Protein AF-A0A090S6L2-F1 (afdb_monomer_lite)

Sequence (67 aa):
MLSAKGSQSSNQVSSEFSASVTPNRQYQSEAWFKPEDEFPNGMRQQLSWLGNPDGQGRYSFNYQGRF

Secondary structure (DSSP, 8-state):
-EEEEEEEE-SSEEEEEEEEE-TT-EEEEEEEEEE-TT--HHHHTGGGGG----TTSPEEEEEEEE-

Radius of gyration: 14.24 Å; chains: 1; bounding box: 36×22×34 Å

InterPro domains:
  IPR022792 Type II secretion system protein GspN [PF01203] (3-62)

pLDDT: mean 93.74, std 4.93, range [78.12, 98.31]

Foldseek 3Di:
DDKDKDWDDDQAKTKIKIKDADPQQKIKIKMKMAGHDVHDPVVVVVCVVLPAADPVRIRMDIDIDGD

Organism: NCBI:txid990268

Structure (mmCIF, N/CA/C/O backbone):
data_AF-A0A090S6L2-F1
#
_entry.id   AF-A0A090S6L2-F1
#
loop_
_atom_site.group_PDB
_atom_site.id
_atom_site.type_symbol
_atom_site.label_atom_id
_atom_site.label_alt_id
_atom_site.label_comp_id
_atom_site.label_asym_id
_atom_site.label_entity_id
_atom_site.label_seq_id
_atom_site.pdbx_PDB_ins_code
_atom_site.Cartn_x
_atom_site.Cartn_y
_atom_site.Cartn_z
_atom_site.occupancy
_atom_site.B_iso_or_equiv
_atom_site.auth_seq_id
_atom_site.auth_comp_id
_atom_site.auth_asym_id
_atom_site.auth_atom_id
_atom_site.pdbx_PDB_model_num
ATOM 1 N N . MET A 1 1 ? 19.597 -4.700 -12.525 1.00 86.69 1 MET A N 1
ATOM 2 C CA . MET A 1 1 ? 18.227 -4.834 -11.994 1.00 86.69 1 MET A CA 1
ATOM 3 C C . MET A 1 1 ? 18.166 -3.977 -10.754 1.00 86.69 1 MET A C 1
ATOM 5 O O . MET A 1 1 ? 19.060 -4.104 -9.927 1.00 86.69 1 MET A O 1
ATOM 9 N N . LEU A 1 2 ? 17.200 -3.073 -10.676 1.00 96.56 2 LEU A N 1
ATOM 10 C CA . LEU A 1 2 ? 16.969 -2.240 -9.502 1.00 96.56 2 LEU A CA 1
ATOM 11 C C . LEU A 1 2 ? 15.672 -2.706 -8.851 1.00 96.56 2 LEU A C 1
ATOM 13 O O . LEU A 1 2 ? 14.706 -2.966 -9.563 1.00 96.56 2 LEU A O 1
ATOM 17 N N . SER A 1 3 ? 15.665 -2.796 -7.526 1.00 97.38 3 SER A N 1
ATOM 18 C CA . SER A 1 3 ? 14.495 -3.216 -6.762 1.00 97.38 3 SER A CA 1
ATOM 19 C C . SER A 1 3 ? 14.286 -2.304 -5.561 1.00 97.38 3 SER A C 1
ATOM 21 O O . SER A 1 3 ? 15.251 -1.822 -4.970 1.00 97.38 3 SER A O 1
ATOM 23 N N . ALA A 1 4 ? 13.027 -2.105 -5.191 1.00 97.94 4 ALA A N 1
ATOM 24 C CA . ALA A 1 4 ? 12.610 -1.364 -4.012 1.00 97.94 4 ALA A CA 1
ATOM 25 C C . ALA A 1 4 ? 11.496 -2.125 -3.292 1.00 97.94 4 ALA A C 1
ATOM 27 O O . ALA A 1 4 ? 10.693 -2.818 -3.919 1.00 97.94 4 ALA A O 1
ATOM 28 N N . LYS A 1 5 ? 11.463 -1.996 -1.968 1.00 98.19 5 LYS A N 1
ATOM 29 C CA . LYS A 1 5 ? 10.401 -2.517 -1.112 1.00 98.19 5 LYS A CA 1
ATOM 30 C C . LYS A 1 5 ? 10.116 -1.509 -0.015 1.00 98.19 5 LYS A C 1
ATOM 32 O O . LYS A 1 5 ? 11.015 -0.772 0.389 1.00 98.19 5 LYS A O 1
ATOM 37 N N . GLY A 1 6 ? 8.902 -1.535 0.498 1.00 97.88 6 GLY A N 1
ATOM 38 C CA . GLY A 1 6 ? 8.557 -0.799 1.698 1.00 97.88 6 GLY A CA 1
ATOM 39 C C . GLY A 1 6 ? 7.257 -1.297 2.288 1.00 97.88 6 GLY A C 1
ATOM 40 O O . GLY A 1 6 ? 6.474 -1.982 1.630 1.00 97.88 6 GLY A O 1
ATOM 41 N N . SER A 1 7 ? 7.064 -0.955 3.549 1.00 97.81 7 SER A N 1
ATOM 42 C CA . SER A 1 7 ? 5.879 -1.295 4.312 1.00 97.81 7 SER A CA 1
ATOM 43 C C . SER A 1 7 ? 5.390 -0.073 5.071 1.00 97.81 7 SER A C 1
ATOM 45 O O . SER A 1 7 ? 6.155 0.841 5.390 1.00 97.81 7 SER A O 1
ATOM 47 N N . GLN A 1 8 ? 4.096 -0.063 5.349 1.00 96.31 8 GLN A N 1
ATOM 48 C CA . GLN A 1 8 ? 3.443 0.913 6.199 1.00 96.31 8 GLN A CA 1
ATOM 49 C C . GLN A 1 8 ? 2.565 0.163 7.189 1.00 96.31 8 GLN A C 1
ATOM 51 O O . GLN A 1 8 ? 1.896 -0.802 6.832 1.00 96.31 8 GLN A O 1
ATOM 56 N N . SER A 1 9 ? 2.555 0.632 8.430 1.00 97.31 9 SER A N 1
ATOM 57 C CA . SER A 1 9 ? 1.686 0.108 9.474 1.00 97.31 9 SER A CA 1
ATOM 58 C C . SER A 1 9 ? 1.209 1.272 10.325 1.00 97.31 9 SER A C 1
ATOM 60 O O . SER A 1 9 ? 2.017 2.011 10.888 1.00 97.31 9 SER A O 1
ATOM 62 N N . SER A 1 10 ? -0.102 1.442 10.415 1.00 97.38 10 SER A N 1
ATOM 63 C CA . SER A 1 10 ? -0.760 2.379 11.322 1.00 97.38 10 SER A CA 1
ATOM 64 C C . SER A 1 10 ? -2.082 1.787 11.797 1.00 97.38 10 SER A C 1
ATOM 66 O O . SER A 1 10 ? -2.551 0.794 11.249 1.00 97.38 10 SER A O 1
ATOM 68 N N . ASN A 1 11 ? -2.731 2.430 12.767 1.00 97.19 11 ASN A N 1
ATOM 69 C CA . ASN A 1 11 ? -4.067 2.023 13.217 1.00 97.19 11 ASN A CA 1
ATOM 70 C C . ASN A 1 11 ? -5.146 2.160 12.128 1.00 97.19 11 ASN A C 1
ATOM 72 O O . ASN A 1 11 ? -6.262 1.675 12.301 1.00 97.19 11 ASN A O 1
ATOM 76 N N . GLN A 1 12 ? -4.840 2.857 11.029 1.00 96.31 12 GLN A N 1
ATOM 77 C CA . GLN A 1 12 ? -5.768 3.095 9.926 1.00 96.31 12 GLN A CA 1
ATOM 78 C C . GLN A 1 12 ? -5.491 2.178 8.741 1.00 96.31 12 GLN A C 1
ATOM 80 O O . GLN A 1 12 ? -6.428 1.752 8.071 1.00 96.31 12 GLN A O 1
ATOM 85 N N . VAL A 1 13 ? -4.223 1.893 8.440 1.00 96.31 13 VAL A N 1
ATOM 86 C CA . VAL A 1 13 ? -3.874 1.103 7.262 1.00 96.31 13 VAL A C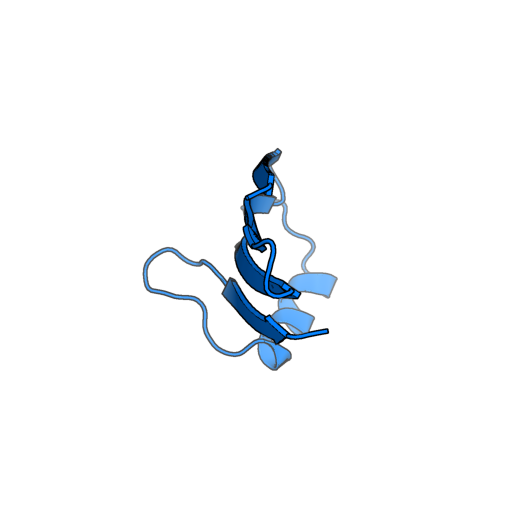A 1
ATOM 87 C C . VAL A 1 13 ? -2.562 0.353 7.456 1.00 96.31 13 VAL A C 1
ATOM 89 O O . VAL A 1 13 ? -1.574 0.911 7.941 1.00 96.31 13 VAL A O 1
ATOM 92 N N . SER A 1 14 ? -2.546 -0.886 6.980 1.00 98.06 14 SER A N 1
ATOM 93 C CA . SER A 1 14 ? -1.321 -1.645 6.736 1.00 98.06 14 SER A CA 1
ATOM 94 C C . SER A 1 14 ? -1.110 -1.797 5.240 1.00 98.06 14 SER A C 1
ATOM 96 O O . SER A 1 14 ? -2.070 -2.030 4.507 1.00 98.06 14 SER A O 1
ATOM 98 N N . SER A 1 15 ? 0.122 -1.677 4.765 1.00 97.44 15 SER A N 1
ATOM 99 C CA . SER A 1 15 ? 0.448 -1.903 3.360 1.00 97.44 15 SER A CA 1
ATOM 100 C C . SER A 1 15 ? 1.866 -2.412 3.175 1.00 97.44 15 SER A C 1
ATOM 102 O O . SER A 1 15 ? 2.754 -2.168 3.992 1.00 97.44 15 SER A O 1
ATOM 104 N N . GLU A 1 16 ? 2.087 -3.080 2.052 1.00 98.31 16 GLU A N 1
ATOM 105 C CA . GLU A 1 16 ? 3.422 -3.346 1.535 1.00 98.31 16 GLU A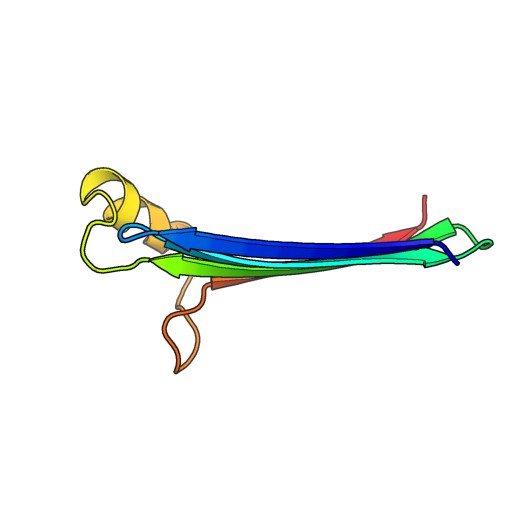 CA 1
ATOM 106 C C . GLU A 1 16 ? 3.454 -3.062 0.043 1.00 98.31 16 GLU A C 1
ATOM 108 O O . GLU A 1 16 ? 2.444 -3.172 -0.657 1.00 98.31 16 GLU A O 1
ATOM 113 N N . PHE A 1 17 ? 4.642 -2.731 -0.448 1.00 97.81 17 PHE A N 1
ATOM 114 C CA . PHE A 1 17 ? 4.919 -2.695 -1.869 1.00 97.81 17 PHE A CA 1
ATOM 115 C C . PHE A 1 17 ? 6.262 -3.342 -2.187 1.00 97.81 17 PHE A C 1
ATOM 117 O O . PHE A 1 17 ? 7.215 -3.317 -1.400 1.00 97.81 17 PHE A O 1
ATOM 124 N N . SER A 1 18 ? 6.349 -3.871 -3.397 1.00 98.06 18 SER A N 1
ATOM 125 C CA . SER A 1 18 ? 7.585 -4.245 -4.051 1.00 98.06 18 SER A CA 1
ATOM 126 C C . SER A 1 18 ? 7.581 -3.714 -5.480 1.00 98.06 18 SER A C 1
ATOM 128 O O . SER A 1 18 ? 6.545 -3.649 -6.141 1.00 98.06 18 SER A O 1
ATOM 130 N N . ALA A 1 19 ? 8.742 -3.282 -5.954 1.00 97.38 19 ALA A N 1
ATOM 131 C CA . ALA A 1 19 ? 8.928 -2.842 -7.324 1.00 97.38 19 ALA A CA 1
ATOM 132 C C . ALA A 1 19 ? 10.290 -3.299 -7.831 1.00 97.38 19 ALA A C 1
ATOM 134 O O . ALA A 1 19 ? 11.269 -3.324 -7.081 1.00 97.38 19 ALA A O 1
ATOM 135 N N . SER A 1 20 ? 10.366 -3.641 -9.110 1.00 97.56 20 SER A N 1
ATOM 136 C CA . SER A 1 20 ? 11.622 -3.959 -9.773 1.00 97.56 20 SER A CA 1
ATOM 137 C C . SER A 1 20 ? 11.641 -3.443 -11.203 1.00 97.56 20 SER A C 1
ATOM 139 O O . SER A 1 20 ? 10.603 -3.336 -11.857 1.00 97.56 20 SER A O 1
ATOM 141 N N . VAL A 1 21 ? 12.840 -3.117 -11.680 1.00 97.12 21 VAL A N 1
ATOM 142 C CA . VAL A 1 21 ? 13.107 -2.764 -13.072 1.00 97.12 21 VAL A CA 1
ATOM 143 C C . VAL A 1 21 ? 14.381 -3.445 -13.562 1.00 97.12 21 VAL A C 1
ATOM 145 O O . VAL A 1 21 ? 15.425 -3.484 -12.896 1.00 97.12 21 VAL A O 1
ATOM 148 N N . THR A 1 22 ? 14.305 -4.005 -14.757 1.00 97.19 22 THR A N 1
ATOM 149 C CA . THR A 1 22 ? 15.394 -4.721 -15.422 1.00 97.19 22 THR A CA 1
ATOM 150 C C . THR A 1 22 ? 16.079 -3.840 -16.479 1.00 97.19 22 THR A C 1
ATOM 152 O O . THR A 1 22 ? 15.495 -2.870 -16.965 1.00 97.19 22 THR A O 1
ATOM 155 N N . PRO A 1 23 ? 17.318 -4.164 -16.905 1.00 96.56 23 PRO A N 1
ATOM 156 C CA . PRO A 1 23 ? 18.008 -3.404 -17.956 1.00 96.56 23 PRO A CA 1
ATOM 157 C C . PRO A 1 23 ? 17.282 -3.379 -19.311 1.00 96.56 23 PRO A C 1
ATOM 159 O O . PRO A 1 23 ? 17.414 -2.416 -20.059 1.00 96.56 23 PRO A O 1
ATOM 162 N N . ASN A 1 24 ? 16.477 -4.402 -19.626 1.00 95.88 24 ASN A N 1
ATOM 163 C CA . ASN A 1 24 ? 15.625 -4.431 -20.824 1.00 95.88 24 ASN A CA 1
ATOM 164 C C . ASN A 1 24 ? 14.319 -3.613 -20.664 1.00 95.88 24 ASN A C 1
ATOM 166 O O . ASN A 1 24 ? 13.423 -3.731 -21.506 1.00 95.88 24 ASN A O 1
ATOM 170 N N . ARG A 1 25 ? 14.244 -2.768 -19.623 1.00 95.12 25 ARG A N 1
ATOM 171 C CA . ARG A 1 25 ? 13.148 -1.840 -19.296 1.00 95.12 25 ARG A CA 1
ATOM 172 C C . ARG A 1 25 ? 11.825 -2.506 -18.933 1.00 95.12 25 ARG A C 1
ATOM 174 O O . ARG A 1 25 ? 10.779 -1.871 -19.020 1.00 95.12 25 ARG A O 1
ATOM 181 N N . GLN A 1 26 ? 11.851 -3.775 -18.537 1.00 97.44 26 GLN A N 1
ATOM 182 C CA . GLN A 1 26 ? 10.672 -4.396 -17.945 1.00 97.44 26 GLN A CA 1
ATOM 183 C C . GLN A 1 26 ? 10.553 -3.919 -16.503 1.00 97.44 26 GLN A C 1
ATOM 185 O O . GLN A 1 26 ? 11.556 -3.822 -15.794 1.00 97.44 26 GLN A O 1
ATOM 190 N N . TYR A 1 27 ? 9.335 -3.609 -16.083 1.00 96.25 27 TYR A N 1
ATOM 191 C CA . TYR A 1 27 ? 9.042 -3.261 -14.705 1.00 96.25 27 TYR A CA 1
ATOM 192 C C . TYR A 1 27 ? 7.913 -4.129 -14.170 1.00 96.2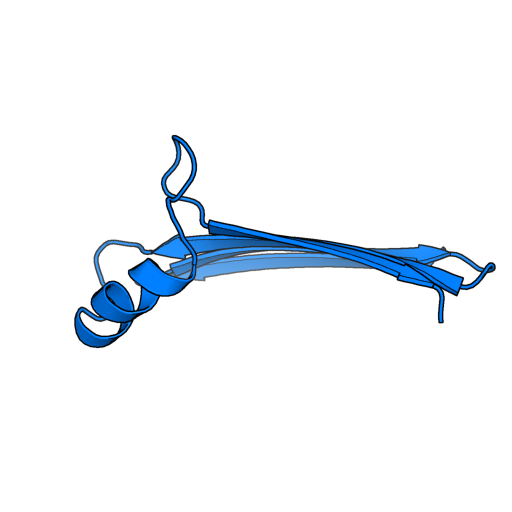5 27 TYR A C 1
ATOM 194 O O . TYR A 1 27 ? 7.003 -4.520 -14.903 1.00 96.25 27 TYR A O 1
ATOM 202 N N . GLN A 1 28 ? 7.981 -4.392 -12.874 1.00 97.19 28 GLN A N 1
ATOM 203 C CA . GLN A 1 28 ? 6.935 -5.045 -12.105 1.00 97.19 28 GLN A CA 1
ATOM 204 C C . GLN A 1 28 ? 6.775 -4.281 -10.800 1.00 97.19 28 GLN A C 1
ATOM 206 O O . GLN A 1 28 ? 7.768 -3.915 -10.171 1.00 97.19 28 GLN A O 1
ATOM 211 N N . SER A 1 29 ? 5.536 -4.034 -10.403 1.00 96.75 29 SER A N 1
ATOM 212 C CA . SER A 1 29 ? 5.181 -3.471 -9.115 1.00 96.75 29 SER A CA 1
ATOM 213 C C . SER A 1 29 ? 3.988 -4.222 -8.556 1.00 96.75 29 SER A C 1
ATOM 215 O O . SER A 1 29 ? 2.982 -4.413 -9.234 1.00 96.75 29 SER A O 1
ATOM 217 N N . GLU A 1 30 ? 4.123 -4.632 -7.308 1.00 97.12 30 GLU A N 1
ATOM 218 C CA . GLU A 1 30 ? 3.088 -5.297 -6.536 1.00 97.12 30 GLU A CA 1
ATOM 219 C C . GLU A 1 30 ? 2.902 -4.491 -5.266 1.00 97.12 30 GLU A C 1
ATOM 221 O O . GLU A 1 30 ? 3.877 -4.132 -4.605 1.00 97.12 30 GLU A O 1
ATOM 226 N N . ALA A 1 31 ? 1.665 -4.188 -4.921 1.00 96.81 31 ALA A N 1
ATOM 227 C CA . ALA A 1 31 ? 1.337 -3.545 -3.669 1.00 96.81 31 ALA A CA 1
ATOM 228 C C . ALA A 1 31 ? 0.051 -4.132 -3.116 1.00 96.81 31 ALA A C 1
ATOM 230 O O . ALA A 1 31 ? -0.812 -4.607 -3.854 1.00 96.81 31 ALA A O 1
ATOM 231 N N . TRP A 1 32 ? -0.100 -4.066 -1.807 1.00 96.38 32 TRP A N 1
ATOM 232 C CA . TRP A 1 32 ? -1.374 -4.321 -1.169 1.00 96.38 32 TRP A CA 1
ATOM 233 C C . TRP A 1 32 ? -1.582 -3.336 -0.036 1.00 96.38 32 TRP A C 1
ATOM 235 O O . TRP A 1 32 ? -0.621 -2.871 0.572 1.00 96.38 32 TRP A O 1
ATOM 245 N N . PHE A 1 33 ? -2.838 -3.035 0.270 1.00 95.81 33 PHE A N 1
ATOM 246 C CA . PHE A 1 33 ? -3.191 -2.375 1.519 1.00 95.81 33 PHE A CA 1
ATOM 247 C C . PHE A 1 33 ? -4.381 -3.063 2.176 1.00 95.81 33 PHE A C 1
ATOM 249 O O . PHE A 1 33 ? -5.211 -3.679 1.511 1.00 95.81 33 PHE A O 1
ATOM 256 N N . LYS A 1 34 ? -4.458 -2.945 3.492 1.00 96.06 34 LYS A N 1
ATOM 257 C CA . LYS A 1 34 ? -5.527 -3.465 4.329 1.00 96.06 34 LYS A CA 1
ATOM 258 C C . LYS A 1 34 ? -6.045 -2.313 5.192 1.00 96.06 34 LYS A C 1
ATOM 260 O O . LYS A 1 34 ? -5.256 -1.750 5.955 1.00 96.06 34 LYS A O 1
ATOM 265 N N . PRO A 1 35 ? -7.326 -1.933 5.071 1.00 95.50 35 PRO A N 1
ATOM 266 C CA . PRO A 1 35 ? -7.976 -1.063 6.041 1.00 95.50 35 PRO A CA 1
ATOM 267 C C . PRO A 1 35 ? -7.894 -1.681 7.438 1.00 95.50 35 PRO A C 1
ATOM 269 O O . PRO A 1 35 ? -8.219 -2.854 7.607 1.00 95.50 35 PRO A O 1
ATOM 272 N N . GLU A 1 36 ? -7.487 -0.894 8.422 1.00 95.94 36 GLU A N 1
ATOM 273 C CA . GLU A 1 36 ? -7.493 -1.286 9.832 1.00 95.94 36 GLU A CA 1
ATOM 274 C C . GLU A 1 36 ? -8.692 -0.642 10.555 1.00 95.94 36 GLU A C 1
ATOM 276 O O . GLU A 1 36 ? -9.590 -0.042 9.939 1.00 95.94 36 GLU A O 1
ATOM 281 N N . ASP A 1 37 ? -8.731 -0.781 11.876 1.00 95.06 37 ASP A N 1
ATOM 282 C CA . ASP A 1 37 ? -9.876 -0.401 12.702 1.00 95.06 37 ASP A CA 1
ATOM 283 C C . ASP A 1 37 ? -10.222 1.090 12.595 1.00 95.06 37 ASP A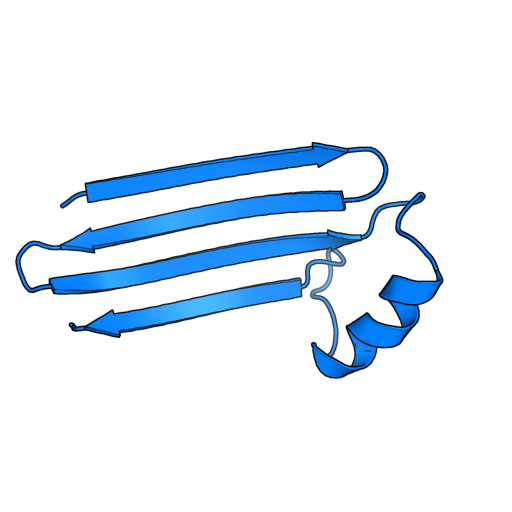 C 1
ATOM 285 O O . ASP A 1 37 ? -11.398 1.441 12.436 1.00 95.06 37 ASP A O 1
ATOM 289 N N . GLU A 1 38 ? -9.212 1.966 12.581 1.00 96.56 38 GLU A N 1
ATOM 290 C CA . GLU A 1 38 ? -9.392 3.420 12.475 1.00 96.56 38 GLU A CA 1
ATOM 291 C C . GLU A 1 38 ? -9.510 3.912 11.023 1.00 96.56 38 GLU A C 1
ATOM 293 O O . GLU A 1 38 ? -9.516 5.121 10.773 1.00 96.56 38 GLU A O 1
ATOM 298 N N . PHE A 1 39 ? -9.602 3.013 10.036 1.00 94.81 39 PHE A N 1
ATOM 299 C CA . PHE A 1 39 ? -9.721 3.432 8.643 1.00 94.81 39 PHE A CA 1
ATOM 300 C C . PHE A 1 39 ? -10.980 4.300 8.432 1.00 94.81 39 PHE A C 1
ATOM 302 O O . PHE A 1 39 ? -12.086 3.868 8.785 1.00 94.81 39 PHE A O 1
ATOM 309 N N . PRO A 1 40 ? -10.862 5.507 7.838 1.00 92.69 40 PRO A N 1
ATOM 310 C CA . PRO A 1 40 ? -11.969 6.453 7.759 1.00 92.69 40 PRO A CA 1
ATOM 311 C C . PRO A 1 40 ? -13.208 5.878 7.064 1.00 92.69 40 PRO A C 1
ATOM 313 O O . PRO A 1 40 ? -13.149 5.413 5.925 1.00 92.69 40 PRO A O 1
ATOM 316 N N . ASN A 1 41 ? -14.373 5.991 7.708 1.00 88.69 41 ASN A N 1
ATOM 317 C CA . ASN A 1 41 ? -15.635 5.470 7.165 1.00 88.69 41 ASN A CA 1
ATOM 318 C C . ASN A 1 41 ? -15.995 6.062 5.790 1.00 88.69 41 ASN A C 1
ATOM 320 O O . ASN A 1 41 ? -16.517 5.349 4.937 1.00 88.69 41 ASN A O 1
ATOM 324 N N . GLY A 1 42 ? -15.671 7.338 5.547 1.00 89.50 42 GLY A N 1
ATOM 325 C CA . GLY A 1 42 ? -15.865 7.964 4.234 1.00 89.50 42 GLY A CA 1
ATOM 326 C C . GLY A 1 42 ? -15.022 7.316 3.129 1.00 89.50 42 GLY A C 1
ATOM 327 O O . GLY A 1 42 ? -15.479 7.202 1.996 1.00 89.50 42 GLY A O 1
ATOM 328 N N . MET A 1 43 ? -13.826 6.815 3.463 1.00 88.94 43 MET A N 1
ATOM 329 C CA . MET A 1 43 ? -12.977 6.074 2.526 1.00 88.94 43 MET A CA 1
ATOM 330 C C . MET A 1 43 ? -13.433 4.620 2.369 1.00 88.94 43 MET A C 1
ATOM 332 O O . MET A 1 43 ? -13.331 4.075 1.274 1.00 88.94 43 MET A O 1
ATOM 336 N N . ARG A 1 44 ? -14.004 3.990 3.412 1.00 86.56 44 ARG A N 1
ATOM 337 C CA . ARG A 1 44 ? -14.555 2.618 3.316 1.00 86.56 44 ARG A CA 1
ATOM 338 C C . ARG A 1 44 ? -15.593 2.484 2.206 1.00 86.56 44 ARG A C 1
ATOM 340 O O . ARG A 1 44 ? -15.579 1.493 1.488 1.00 86.56 44 ARG A O 1
ATOM 347 N N . GLN A 1 45 ? -16.452 3.488 2.034 1.00 84.81 45 GLN A N 1
ATOM 348 C CA . GLN A 1 45 ? -17.476 3.501 0.979 1.00 84.81 45 GLN A CA 1
ATOM 349 C C . GLN A 1 45 ? -16.873 3.545 -0.427 1.00 84.81 45 GLN A C 1
ATOM 351 O O . GLN A 1 45 ? -17.467 3.050 -1.379 1.00 84.81 45 GLN A O 1
ATOM 356 N N . GLN A 1 46 ? -15.680 4.124 -0.559 1.00 85.50 46 GLN A N 1
ATOM 357 C CA . GLN A 1 46 ? -14.968 4.164 -1.826 1.00 85.50 46 GLN A CA 1
ATOM 358 C C . GLN A 1 46 ? -14.336 2.801 -2.128 1.00 85.50 46 GLN A C 1
ATOM 360 O O . GLN A 1 46 ? -14.247 2.438 -3.285 1.00 85.50 46 GLN A O 1
ATOM 365 N N . LEU A 1 47 ? -13.986 1.968 -1.146 1.00 84.56 47 LEU A N 1
ATOM 366 C CA . LEU A 1 47 ? -13.357 0.665 -1.424 1.00 84.56 47 LEU A CA 1
ATOM 367 C C . LEU A 1 47 ? -14.178 -0.243 -2.354 1.00 84.56 47 LEU A C 1
ATOM 369 O O . LEU A 1 47 ? -13.601 -1.076 -3.042 1.00 84.56 47 LEU A O 1
ATOM 373 N N . SER A 1 48 ? -15.494 -0.040 -2.459 1.00 78.12 48 SER A N 1
ATOM 374 C CA . SER A 1 48 ? -16.355 -0.782 -3.383 1.00 78.12 48 SER A CA 1
ATOM 375 C C . SER A 1 48 ? -15.913 -0.711 -4.852 1.00 78.12 48 SER A C 1
ATOM 377 O O . SER A 1 48 ? -16.130 -1.677 -5.581 1.00 78.12 48 SER A O 1
ATOM 379 N N . TRP A 1 49 ? -15.274 0.379 -5.307 1.00 81.25 49 TRP A N 1
ATOM 380 C CA . TRP A 1 49 ? -14.767 0.459 -6.690 1.00 81.25 49 TRP A CA 1
ATOM 381 C C . TRP A 1 49 ? -13.502 -0.383 -6.915 1.00 81.25 49 TRP A C 1
ATOM 383 O O . TRP A 1 49 ? -13.203 -0.731 -8.055 1.00 81.25 49 TRP A O 1
ATOM 393 N N . LEU A 1 50 ? -12.782 -0.737 -5.844 1.00 83.00 50 LEU A N 1
ATOM 394 C CA . LEU A 1 50 ? -11.589 -1.590 -5.886 1.00 83.00 50 LEU A CA 1
ATOM 395 C C . LEU A 1 50 ? -11.928 -3.089 -5.914 1.00 83.00 50 LEU A C 1
ATOM 397 O O . LEU A 1 50 ? -11.033 -3.917 -6.067 1.00 83.00 50 LEU A O 1
ATOM 401 N N . GLY A 1 51 ? -13.209 -3.443 -5.788 1.00 83.19 51 GLY A N 1
ATOM 402 C CA . GLY A 1 51 ? -13.667 -4.826 -5.722 1.00 83.19 51 GLY A CA 1
ATOM 403 C C . GLY A 1 51 ? -13.594 -5.399 -4.309 1.00 83.19 51 GLY A C 1
ATOM 404 O O . GLY A 1 51 ? -13.708 -4.676 -3.321 1.00 83.19 51 GLY A O 1
ATOM 405 N N . ASN A 1 52 ? -13.454 -6.720 -4.214 1.00 88.12 52 ASN A N 1
ATOM 406 C CA . ASN A 1 52 ? -13.415 -7.416 -2.932 1.00 88.12 52 ASN A CA 1
ATOM 407 C C . ASN A 1 52 ? -11.969 -7.621 -2.467 1.00 88.12 52 ASN A C 1
ATOM 409 O O . ASN A 1 52 ? -11.121 -7.974 -3.292 1.00 88.12 52 ASN A O 1
ATOM 413 N N . PRO A 1 53 ? -11.689 -7.462 -1.164 1.00 93.50 53 PRO A N 1
ATOM 414 C CA . PRO A 1 53 ? -10.398 -7.837 -0.616 1.00 93.50 53 PRO A CA 1
ATOM 415 C C . PRO A 1 53 ? -10.194 -9.358 -0.669 1.00 93.50 53 PRO A C 1
ATOM 417 O O . PRO A 1 53 ? -11.147 -10.133 -0.787 1.00 93.50 53 PRO A O 1
ATOM 420 N N . ASP A 1 54 ? -8.942 -9.789 -0.533 1.00 93.44 54 ASP A N 1
ATOM 421 C CA . ASP A 1 54 ? -8.611 -11.200 -0.344 1.00 93.44 54 ASP A CA 1
ATOM 422 C C . ASP A 1 54 ? -9.072 -11.731 1.033 1.00 93.44 54 ASP A C 1
ATOM 424 O O . ASP A 1 54 ? -9.605 -11.000 1.873 1.00 93.44 54 ASP A O 1
ATOM 428 N N . GLY A 1 55 ? -8.838 -13.020 1.306 1.00 93.50 55 GLY A N 1
ATOM 429 C CA . GLY A 1 55 ? -9.191 -13.649 2.589 1.00 93.50 55 GLY A CA 1
ATOM 430 C C . GLY A 1 55 ? -8.479 -13.069 3.824 1.00 93.50 55 GLY A C 1
ATOM 431 O O . GLY A 1 55 ? -8.791 -13.472 4.940 1.00 93.50 55 GLY A O 1
ATOM 432 N N . GLN A 1 56 ? -7.534 -12.142 3.642 1.00 94.38 56 GLN A N 1
ATOM 433 C CA . GLN A 1 56 ? -6.833 -11.413 4.701 1.00 94.38 56 GLN A CA 1
ATOM 434 C C . GLN A 1 56 ? -7.261 -9.937 4.778 1.00 94.38 56 GLN A C 1
ATOM 436 O O . GLN A 1 56 ? -6.664 -9.162 5.527 1.00 94.38 56 GLN A O 1
ATOM 441 N N . GLY A 1 57 ? -8.280 -9.525 4.016 1.00 93.62 57 GLY A N 1
ATOM 442 C CA . GLY A 1 57 ? -8.755 -8.142 3.980 1.00 93.62 57 GLY A CA 1
ATOM 443 C C . GLY A 1 57 ? -7.910 -7.216 3.098 1.00 93.62 57 GLY A C 1
ATOM 444 O O . GLY A 1 57 ? -8.098 -5.999 3.147 1.00 93.62 57 GLY A O 1
ATOM 445 N N . ARG A 1 58 ? -6.974 -7.756 2.305 1.00 95.62 58 ARG A N 1
ATOM 446 C CA . ARG A 1 58 ? -6.039 -6.961 1.503 1.00 95.62 58 ARG A CA 1
ATOM 447 C C . ARG A 1 58 ? -6.605 -6.671 0.121 1.00 95.62 58 ARG A C 1
ATOM 449 O O . ARG A 1 58 ? -7.077 -7.565 -0.577 1.00 95.62 58 ARG A O 1
ATOM 456 N N . TYR A 1 59 ? -6.479 -5.421 -0.292 1.00 94.50 59 TYR A N 1
ATOM 457 C CA . TYR A 1 59 ? -6.722 -4.959 -1.650 1.00 94.50 59 TYR A CA 1
ATOM 458 C C . TYR A 1 59 ? -5.380 -4.885 -2.370 1.00 94.50 59 TYR A C 1
ATOM 460 O O . TYR A 1 59 ? -4.482 -4.163 -1.930 1.00 94.50 59 TYR A O 1
ATOM 468 N N . SER A 1 60 ? -5.231 -5.649 -3.450 1.00 93.19 60 SER A N 1
ATOM 469 C CA . SER A 1 60 ? -3.968 -5.777 -4.180 1.00 93.19 60 SER A CA 1
ATOM 470 C C . SER A 1 60 ? -3.954 -4.961 -5.468 1.00 93.19 60 SER A C 1
ATOM 472 O O . SER A 1 60 ? -4.944 -4.883 -6.191 1.00 93.19 60 SER A O 1
ATOM 474 N N . PHE A 1 61 ? -2.784 -4.421 -5.790 1.00 90.81 61 PHE A N 1
ATOM 475 C CA . PHE A 1 61 ? -2.479 -3.721 -7.026 1.00 90.81 61 PHE A CA 1
ATOM 476 C C . PHE A 1 61 ? -1.256 -4.365 -7.662 1.00 90.81 61 PHE A C 1
ATOM 478 O O . PHE A 1 61 ? -0.182 -4.374 -7.066 1.00 90.81 61 PHE A O 1
ATOM 485 N N . ASN A 1 62 ? -1.412 -4.877 -8.879 1.00 93.56 62 ASN A N 1
ATOM 486 C CA . ASN A 1 62 ? -0.326 -5.516 -9.610 1.00 93.56 62 ASN A CA 1
ATOM 487 C C . ASN A 1 62 ? -0.188 -4.847 -10.973 1.00 93.56 62 ASN A C 1
ATOM 489 O O . ASN A 1 62 ? -1.121 -4.855 -11.776 1.00 93.56 62 ASN A O 1
ATOM 493 N N . TYR A 1 63 ? 0.986 -4.285 -11.230 1.00 94.19 63 TYR A N 1
ATOM 494 C CA . TYR A 1 63 ? 1.328 -3.648 -12.489 1.00 94.19 63 TYR A CA 1
ATOM 495 C C . TYR A 1 63 ? 2.596 -4.273 -13.038 1.00 94.19 63 TYR A C 1
ATOM 497 O O . TYR A 1 63 ? 3.603 -4.393 -12.347 1.00 94.19 63 TYR A O 1
ATOM 505 N N . GLN A 1 64 ? 2.568 -4.622 -14.313 1.00 95.94 64 GLN A N 1
ATOM 506 C CA . GLN A 1 64 ? 3.746 -5.079 -15.029 1.00 95.94 64 GLN A CA 1
ATOM 507 C C . GLN A 1 64 ? 3.728 -4.503 -16.433 1.00 95.94 64 GLN A C 1
ATOM 509 O O . GLN A 1 64 ? 2.663 -4.324 -17.028 1.00 95.94 64 GLN A O 1
ATOM 514 N N . GLY A 1 65 ? 4.901 -4.210 -16.969 1.00 96.06 65 GLY A N 1
ATOM 515 C CA . GLY A 1 65 ? 4.987 -3.627 -18.292 1.00 96.06 65 GLY A CA 1
ATOM 516 C C . GLY A 1 65 ? 6.410 -3.381 -18.741 1.00 96.06 65 GLY A C 1
ATOM 517 O O . GLY A 1 65 ? 7.376 -3.937 -18.214 1.00 96.06 65 GLY A O 1
ATOM 518 N N . ARG A 1 66 ? 6.520 -2.540 -19.764 1.00 94.12 66 ARG A N 1
ATOM 519 C CA . ARG A 1 66 ? 7.781 -2.125 -20.361 1.00 94.12 66 ARG A CA 1
ATOM 520 C C . ARG A 1 66 ? 7.665 -0.673 -20.813 1.00 94.12 66 ARG A C 1
ATOM 522 O O . ARG A 1 66 ? 6.623 -0.310 -21.353 1.00 94.12 66 ARG A O 1
ATOM 529 N N . PHE A 1 67 ? 8.714 0.118 -20.604 1.00 81.69 67 PHE A N 1
ATOM 530 C CA . PHE A 1 67 ? 8.826 1.493 -21.111 1.00 81.69 67 PHE A CA 1
ATOM 531 C C . PHE A 1 67 ? 9.994 1.652 -22.096 1.00 81.69 67 PHE A C 1
ATOM 533 O O . PHE A 1 67 ? 10.857 0.745 -22.177 1.00 81.69 67 PHE A O 1
#

=== Feature glossary ===
Legend for the data blocks above and below:

— What the protein is —

Sequence gives the chain of amino acids in standard one-letter code (A=alanine, C=cysteine, …, Y=tyrosine), read N→C. It is the only feature that is directly encoded by the gene; all structural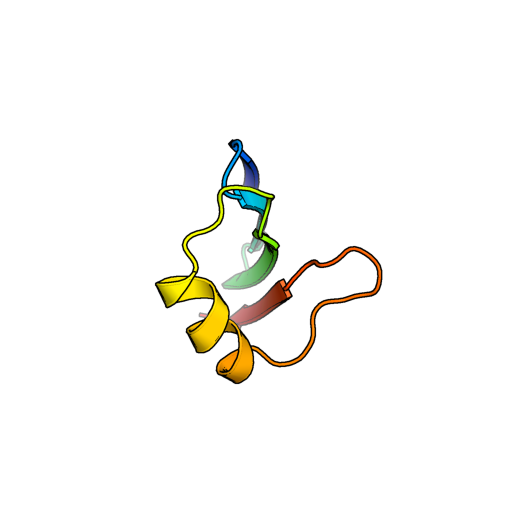 features are derived from the folded form of this sequence.

The annotation block draws on four external resources. InterPro: which protein families and domains the sequence belongs to. GO: standardized terms for what the protein does, what process it participates in, and where in the cell it acts. CATH: which structural fold it has in the CATH hierarchy. Organism: the species of origin.

— Where its atoms are —

Atomic coordinates in PDBx/mmCIF format — the same representation the Protein Data Bank distributes. Each line of the _atom_site loop places one backbone atom in Cartesian space (units: ångströms, origin: arbitrary).

Six rendered views show the 3D structure from the faces of a cube — i.e. along ±x, ±y, ±z. Rendering representation is drawn randomly per protein from cartoon (secondary-structure ribbons), sticks (backbone bonds), or molecular surface; coloring is either N→C rainbow (blue at the N-terminus through red at the C-terminus) or one color per chain.

— Local backbone conformation —

DSSP 8-state secondary structure assigns each residue one of H (α-helix), G (3₁₀-helix), I (π-helix), E (extended β-strand), B (isolated β-bridge), T (hydrogen-bonded turn), S (bend), or '-' (coil). The assignment is computed from backbone hydrogen-bond geometry via the Kabsch–Sander algorithm.

P-SEA three-state annotation labels each residue as helix, strand, or coil based purely on the geometry of the Cα trace. It serves as a fallback when the full backbone (and thus DSSP) is unavailable.

φ (phi) and ψ (psi) are the two rotatable backbone dihedrals per residue: φ is the C(i-1)–N–Cα–C torsion, ψ is the N–Cα–C–N(i+1) torsion, both in degrees on (−180°, 180°]. α-helical residues cluster near (−60°, −45°); β-strand residues near (−120°, +130°). A Ramachandran plot is simply a scatter of (φ, ψ) for every residue.

— Global shape and packing —

Radius of gyration (Rg) is the root-mean-square distance of Cα atoms from their centroid — a single number for overall size and compactness. A globular domain of N residues has Rg ≈ 2.2·N^0.38 Å; an extended or disordered chain has a much larger Rg. The Cα contact count is the number of residue pairs whose Cα atoms are within 8 Å and are more than four positions apart in sequence — a standard proxy for tertiary packing density. The bounding box is the smallest axis-aligned box enclosing all Cα atoms.

Accessible surface area quantifies burial. A residue with SASA near zero is packed into the hydrophobic core; one with SASA >100 Å² sits on the surface. Computed here via the Shrake–Rupley numerical algorithm with a 1.4 Å probe.

The contact map is a binary N×N matrix image: pixel (i, j) is dark where Cα_i and Cα_j are within 8 Å and |i−j|>4. Because the |i−j|>4 filter removes local helical contacts, off-diagonal stripes parallel to the main diagonal indicate parallel β-sheets; stripes perpendicular to it indicate antiparallel β-sheets. The Ramachandran plot scatters every residue's (φ, ψ) pair against the sterically allowed regions. The PAE heatmap renders the predicted-aligned-error matrix.

— Structural neighborhood —

A 3Di character summarizes, for each residue, the relative orientation of the Cα frame of its nearest spatial neighbor. Because it encodes fold topology rather than chemistry, 3Di alignments detect remote structural similarity that sequence alignment misses.

Structural nearest neighbors (via Foldseek easy-search vs the PDB). Reported per hit: target PDB id, E-value, and alignment TM-score. A TM-score above ~0.5 is the conventional threshold for 'same fold'.

— Confidence and disorder —

For AlphaFold models, the B-factor field carries pLDDT — the model's own estimate of local accuracy on a 0–100 scale. Regions with pLDDT<50 should be treated as essentially unmodeled; they often correspond to intrinsically disordered segments.

B-factor (Debye–Waller factor) reflects atomic displacement in the crystal lattice. It is an experimental observable (units Å²), not a prediction; low values mean the atom is pinned down, high values mean it moves or is heterogeneous across the crystal.

Predicted Aligned Error (PAE) is an AlphaFold confidence matrix: entry (i, j) is the expected error in the position of residue j, in ångströms, when the prediction is superimposed on the t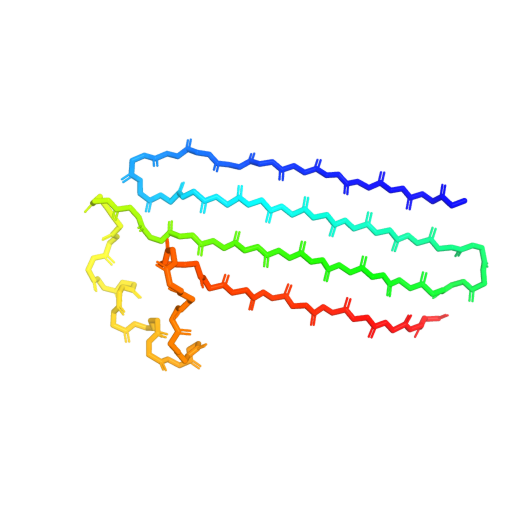rue structure at residue i. Low PAE within a block of residues means that block is internally rigid and well-predicted; high PAE between two blocks means their relative placement is uncertain even if each block individually is confident.